Protein AF-A0A6P2BAM2-F1 (afdb_monomer)

Mean predicted aligned error: 6.72 Å

Radius of gyration: 17.27 Å; Cα contacts (8 Å, |Δi|>4): 262; chains: 1; bounding box: 40×42×47 Å

Sequence (146 aa):
MTGDYRASTHTLLPGDVVRRPKGPVTHVGIVLDNGMVLHNSPSRGEHVSTLAEFSRGRPVSVERLGTSERLSLLARAGSRDQRYDLLRNNCEHTYYRSREGRPRSPQLLSWTLGLAGAVAGTVVLRHWGATLAGWELGRRLGRRFE

Nearest PDB structures (foldseek):
  4dot-assembly1_A  TM=7.350E-01  e=5.487E-04  Homo sapiens
  7zom-assembly1_A  TM=7.179E-01  e=3.494E-04  Homo sapiens
  7zot-assembly2_B  TM=6.912E-01  e=1.675E-02  Homo sapiens
  7v6s-assembly2_B  TM=7.521E-01  e=5.347E-02  Escherichia coli K-12
  6fsa-assembly2_B  TM=3.234E-01  e=3.774E+00  Bos taurus

Solvent-accessible surface area (backbone atoms only — not comparable to full-atom values): 7948 Å² total; per-residue (Å²): 140,86,77,86,76,75,59,74,94,60,84,83,50,60,34,27,34,39,34,29,81,54,86,98,43,58,48,42,34,35,28,34,88,86,65,32,27,42,36,34,39,88,91,67,11,31,37,75,39,49,59,64,70,66,40,69,88,45,70,65,50,75,48,81,60,56,72,69,56,19,52,53,19,47,78,52,61,67,74,77,71,43,69,50,32,89,91,80,35,30,22,44,18,56,50,30,26,18,66,71,73,48,68,46,47,69,49,61,53,22,47,51,52,8,51,52,31,24,48,43,12,51,72,74,64,64,30,70,71,48,18,52,52,22,37,50,50,12,56,52,51,27,58,72,74,90

Foldseek 3Di:
DDADPPPPPDDDAFQKKKWFDDDLAIFIWGQHRVRWTFFADQVQGTDTGHPCVVCVSTDMDIDDDDPVQSVQLNVQQDGPSDHDDPAQGHRQQNRCCSRPVGGDDQLVVLQVQLVVQLCCCCPVVVHNVSNVVSNVRSSVSRVVVD

Structure (mmCIF, N/CA/C/O backbone):
data_AF-A0A6P2BAM2-F1
#
_entry.id   AF-A0A6P2BAM2-F1
#
loop_
_atom_site.group_PDB
_atom_site.id
_atom_site.type_symbol
_atom_site.label_atom_id
_atom_site.label_alt_id
_atom_site.label_comp_id
_atom_site.label_asym_id
_atom_site.label_entity_id
_atom_site.label_seq_id
_atom_site.pdbx_PDB_ins_code
_atom_site.Cartn_x
_atom_site.Cartn_y
_atom_site.Cartn_z
_atom_site.occupancy
_atom_site.B_iso_or_equiv
_atom_site.auth_seq_id
_atom_site.auth_comp_id
_atom_site.auth_asym_id
_atom_site.auth_atom_id
_atom_site.pdbx_PDB_model_num
ATOM 1 N N . MET A 1 1 ? -7.324 -28.982 9.713 1.00 35.31 1 MET A N 1
ATOM 2 C CA . MET A 1 1 ? -5.936 -29.416 9.442 1.00 35.31 1 MET A CA 1
ATOM 3 C C . MET A 1 1 ? -5.522 -28.768 8.130 1.00 35.31 1 MET A C 1
ATOM 5 O O . MET A 1 1 ? -6.259 -28.933 7.175 1.00 35.31 1 MET A O 1
ATOM 9 N N .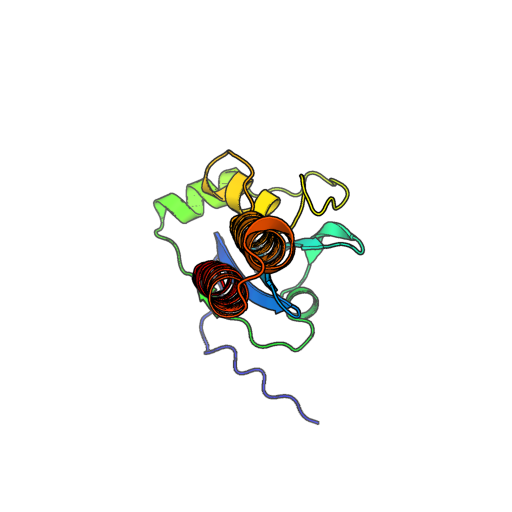 THR A 1 2 ? -4.481 -27.958 7.983 1.00 43.22 2 THR A N 1
ATOM 10 C CA . THR A 1 2 ? -3.435 -27.451 8.883 1.00 43.22 2 THR A CA 1
ATOM 11 C C . THR A 1 2 ? -2.855 -26.238 8.148 1.00 43.22 2 THR A C 1
ATOM 13 O O . THR A 1 2 ? -2.700 -26.284 6.930 1.00 43.22 2 THR A O 1
ATOM 16 N N . GLY A 1 3 ? -2.561 -25.150 8.848 1.00 31.28 3 GLY A N 1
ATOM 17 C CA . GLY A 1 3 ? -1.982 -23.958 8.237 1.00 31.28 3 GLY A CA 1
ATOM 18 C C . GLY A 1 3 ? -1.631 -22.969 9.324 1.00 31.28 3 GLY A C 1
ATOM 19 O O . GLY A 1 3 ? -2.441 -22.110 9.657 1.00 31.28 3 GLY A O 1
ATOM 20 N N . ASP A 1 4 ? -0.461 -23.175 9.923 1.00 36.09 4 ASP A N 1
ATOM 21 C CA . ASP A 1 4 ? 0.077 -22.386 11.023 1.00 36.09 4 ASP A CA 1
ATOM 22 C C . ASP A 1 4 ? 0.002 -20.887 10.724 1.00 36.09 4 ASP A C 1
ATOM 24 O O . ASP A 1 4 ? 0.778 -20.332 9.942 1.00 36.09 4 ASP A O 1
ATOM 28 N N . TYR A 1 5 ? -0.934 -20.222 11.398 1.00 41.69 5 TYR A N 1
ATOM 29 C CA . TYR A 1 5 ? -1.057 -18.773 11.437 1.00 41.69 5 TYR A CA 1
ATOM 30 C C . TYR A 1 5 ? 0.059 -18.231 12.339 1.00 41.69 5 TYR A C 1
ATOM 32 O O . TYR A 1 5 ? -0.182 -17.778 13.452 1.00 41.69 5 TYR A O 1
ATOM 40 N N . ARG A 1 6 ? 1.318 -18.289 11.886 1.00 41.72 6 ARG A N 1
ATOM 41 C CA . ARG A 1 6 ? 2.419 -17.552 12.527 1.00 41.72 6 ARG A CA 1
ATOM 42 C C . ARG A 1 6 ? 2.327 -16.073 12.152 1.00 41.72 6 ARG A C 1
ATOM 44 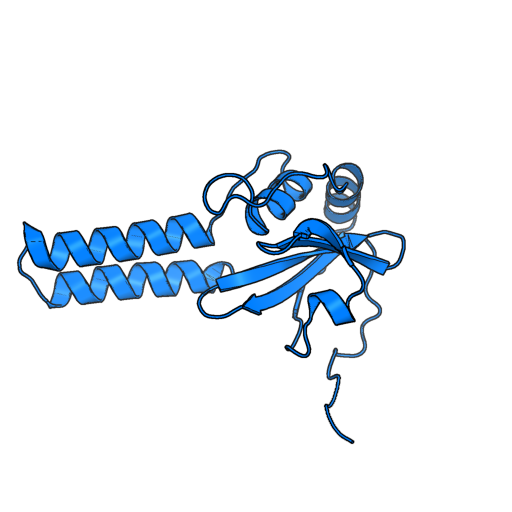O O . ARG A 1 6 ? 3.227 -15.508 11.541 1.00 41.72 6 ARG A O 1
ATOM 51 N N . ALA A 1 7 ? 1.215 -15.443 12.525 1.00 46.09 7 ALA A N 1
ATOM 52 C CA . ALA A 1 7 ? 1.287 -14.064 12.958 1.00 46.09 7 ALA A CA 1
ATOM 53 C C . ALA A 1 7 ? 2.016 -14.127 14.299 1.00 46.09 7 ALA A C 1
ATOM 55 O O . ALA A 1 7 ? 1.488 -14.680 15.263 1.00 46.09 7 ALA A O 1
ATOM 56 N N . SER A 1 8 ? 3.255 -13.644 14.352 1.00 45.19 8 SER A N 1
ATOM 57 C CA . SER A 1 8 ? 3.885 -13.292 15.622 1.00 45.19 8 SER A CA 1
ATOM 58 C C . SER A 1 8 ? 2.833 -12.569 16.461 1.00 45.19 8 SER A C 1
ATOM 60 O O . SER A 1 8 ? 2.198 -11.651 15.949 1.00 45.19 8 SER A O 1
ATOM 62 N N . THR A 1 9 ? 2.592 -13.046 17.680 1.00 44.62 9 THR A N 1
ATOM 63 C CA . THR A 1 9 ? 1.497 -12.697 18.598 1.00 44.62 9 THR A CA 1
ATOM 64 C C . THR A 1 9 ? 1.527 -11.218 19.003 1.00 44.62 9 THR A C 1
ATOM 66 O O . THR A 1 9 ? 1.809 -10.860 20.141 1.00 44.62 9 THR A O 1
ATOM 69 N N . HIS A 1 10 ? 1.329 -10.322 18.050 1.00 57.78 10 HIS A N 1
ATOM 70 C CA . HIS A 1 10 ? 1.197 -8.893 18.240 1.00 57.78 10 HIS A CA 1
ATOM 71 C C . HIS A 1 10 ? -0.214 -8.547 17.813 1.00 57.78 10 HIS A C 1
ATOM 73 O O . HIS A 1 10 ? -0.561 -8.630 16.636 1.00 57.78 10 HIS A O 1
ATOM 79 N N . THR A 1 11 ? -1.033 -8.183 18.794 1.00 83.62 11 THR A N 1
ATOM 80 C CA . THR A 1 11 ? -2.323 -7.548 18.554 1.00 83.62 11 THR A CA 1
ATOM 81 C C . THR A 1 11 ? -2.102 -6.390 17.584 1.00 83.62 11 THR A C 1
ATOM 83 O O . THR A 1 11 ? -1.318 -5.481 17.876 1.00 83.62 11 THR A O 1
ATOM 86 N N . LEU A 1 12 ? -2.732 -6.463 16.409 1.00 90.38 12 LEU A N 1
ATOM 87 C CA . LEU A 1 12 ? -2.689 -5.378 15.436 1.00 90.38 12 LEU A CA 1
ATOM 88 C C . LEU A 1 12 ? -3.287 -4.132 16.072 1.00 90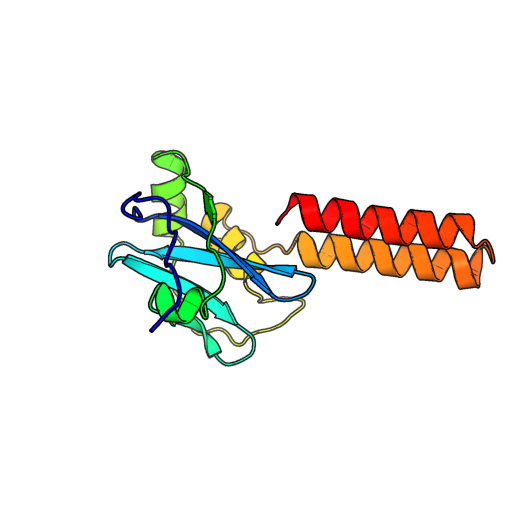.38 12 LEU A C 1
ATOM 90 O O . LEU A 1 12 ? -4.345 -4.195 16.700 1.00 90.38 12 LEU A O 1
ATOM 94 N N . LEU A 1 13 ? -2.606 -3.007 15.903 1.00 94.12 13 LEU A N 1
ATOM 95 C CA . LEU A 1 13 ? -3.097 -1.726 16.373 1.00 94.12 13 LEU A CA 1
ATOM 96 C C . LEU A 1 13 ? -3.653 -0.913 15.198 1.00 94.12 13 LEU A C 1
ATOM 98 O O . LEU A 1 13 ? -3.132 -1.009 14.085 1.00 94.12 13 LEU A O 1
ATOM 102 N N . PRO A 1 14 ? -4.664 -0.058 15.423 1.00 96.00 14 PRO A N 1
ATOM 103 C CA . PRO A 1 14 ? -5.153 0.850 14.389 1.00 96.00 14 PRO A CA 1
ATOM 104 C C . PRO A 1 14 ? -4.022 1.697 13.798 1.00 96.00 14 PRO A C 1
ATOM 106 O O . PRO A 1 14 ? -3.242 2.299 14.530 1.00 96.00 14 PRO A O 1
ATOM 109 N N . GLY A 1 15 ? -3.900 1.761 12.481 1.00 96.06 15 GLY A N 1
ATOM 110 C CA . GLY A 1 15 ? -2.821 2.461 11.785 1.00 96.06 15 GLY A CA 1
ATOM 111 C C . GLY A 1 15 ? -1.540 1.641 11.610 1.00 96.06 15 GLY A C 1
ATOM 112 O O . GLY A 1 15 ? -0.591 2.156 11.018 1.00 96.06 15 GLY A O 1
ATOM 113 N N . ASP A 1 16 ? -1.500 0.385 12.072 1.00 96.00 16 ASP A N 1
ATOM 114 C CA . ASP A 1 16 ? -0.476 -0.568 11.635 1.00 96.00 16 ASP A CA 1
ATOM 115 C C . ASP A 1 16 ? -0.586 -0.782 10.120 1.00 96.00 16 ASP A C 1
ATOM 117 O O . ASP A 1 16 ? -1.681 -0.849 9.548 1.00 96.00 16 ASP A O 1
ATOM 121 N N . VAL A 1 17 ? 0.563 -0.901 9.457 1.00 97.06 17 VAL A N 1
ATOM 122 C CA . VAL A 1 17 ? 0.619 -1.162 8.018 1.00 97.06 17 VAL A CA 1
ATOM 123 C C . VAL A 1 17 ? 0.948 -2.629 7.808 1.00 97.06 17 VAL A C 1
ATOM 125 O O . VAL A 1 17 ? 1.990 -3.113 8.247 1.00 97.06 17 VAL A O 1
ATOM 128 N N . VAL A 1 18 ? 0.065 -3.341 7.116 1.00 96.81 18 VAL A N 1
ATOM 129 C CA . VAL A 1 18 ? 0.214 -4.771 6.840 1.00 96.81 18 VAL A CA 1
ATOM 130 C C . VAL A 1 18 ? 0.662 -5.001 5.406 1.00 96.81 18 VAL A C 1
ATOM 132 O O . VAL A 1 18 ? 0.189 -4.346 4.473 1.00 96.81 18 VAL A O 1
ATOM 135 N N . ARG A 1 19 ? 1.571 -5.953 5.213 1.00 96.94 19 ARG A N 1
ATOM 136 C CA . ARG A 1 19 ? 2.115 -6.324 3.904 1.00 96.94 19 ARG A CA 1
ATOM 137 C C . ARG A 1 19 ? 2.116 -7.826 3.723 1.00 96.94 19 ARG A C 1
ATOM 139 O O . ARG A 1 19 ? 2.282 -8.575 4.678 1.00 96.94 19 ARG A O 1
ATOM 146 N N . ARG A 1 20 ? 1.920 -8.268 2.484 1.00 95.25 20 ARG A N 1
ATOM 147 C CA . ARG A 1 20 ? 2.062 -9.675 2.101 1.00 95.25 20 ARG A CA 1
ATOM 148 C C . ARG A 1 20 ? 2.607 -9.802 0.678 1.00 95.25 20 ARG A C 1
ATOM 150 O O . ARG A 1 20 ? 2.322 -8.929 -0.149 1.00 95.25 20 ARG A O 1
ATOM 157 N N . PRO A 1 21 ? 3.251 -10.925 0.336 1.00 94.12 21 PRO A N 1
ATOM 158 C CA . PRO A 1 21 ? 3.644 -11.198 -1.040 1.00 94.12 21 PRO A CA 1
ATOM 159 C C . PRO A 1 21 ? 2.424 -11.399 -1.958 1.00 94.12 21 PRO A C 1
ATOM 161 O O . PRO A 1 21 ? 1.449 -12.070 -1.603 1.00 94.12 21 PRO A O 1
ATOM 164 N N . LYS A 1 22 ? 2.495 -10.848 -3.175 1.00 91.44 22 LYS A N 1
ATOM 165 C CA . LYS A 1 22 ? 1.509 -10.991 -4.257 1.00 91.44 22 LYS A CA 1
ATOM 166 C C . LYS A 1 22 ? 2.232 -11.135 -5.604 1.00 91.44 22 LYS A C 1
ATOM 168 O O . LYS A 1 22 ? 2.222 -10.240 -6.447 1.00 91.44 22 LYS A O 1
ATOM 173 N N . GLY A 1 23 ? 2.844 -12.298 -5.815 1.00 88.12 23 GLY A N 1
ATOM 174 C CA . GLY A 1 23 ? 3.663 -12.549 -7.003 1.00 88.12 23 GLY A CA 1
ATOM 175 C C . GLY A 1 23 ? 4.938 -11.693 -6.965 1.00 88.12 23 GLY A C 1
ATOM 176 O O . GLY A 1 23 ? 5.641 -11.770 -5.963 1.00 88.12 23 GLY A O 1
ATOM 177 N N . PRO A 1 24 ? 5.237 -10.888 -8.002 1.00 84.88 24 PRO A N 1
ATOM 178 C CA . PRO A 1 24 ? 6.445 -10.056 -8.070 1.00 84.88 24 PRO A CA 1
ATOM 179 C C . PRO A 1 24 ? 6.329 -8.720 -7.312 1.00 84.88 24 PRO A C 1
ATOM 181 O O . PRO A 1 24 ? 7.197 -7.864 -7.441 1.00 84.88 24 PRO A O 1
ATOM 184 N N . VAL A 1 25 ? 5.223 -8.495 -6.601 1.00 90.62 25 VAL A N 1
ATOM 185 C CA . VAL A 1 25 ? 4.959 -7.265 -5.846 1.00 90.62 25 VAL A CA 1
ATOM 186 C C . VAL A 1 25 ? 4.457 -7.602 -4.448 1.00 90.62 25 VAL A C 1
ATOM 188 O O . VAL A 1 25 ? 3.856 -8.656 -4.225 1.00 90.62 25 VAL A O 1
ATOM 191 N N . THR A 1 26 ? 4.626 -6.674 -3.518 1.00 94.06 26 THR A N 1
ATOM 192 C CA . THR A 1 26 ? 4.000 -6.702 -2.200 1.00 94.06 26 THR A CA 1
ATOM 193 C C . THR A 1 26 ? 2.669 -5.969 -2.230 1.00 94.06 26 THR A C 1
ATOM 195 O O . THR A 1 26 ? 2.541 -4.839 -2.708 1.00 94.06 26 THR A O 1
ATOM 198 N N . HIS A 1 27 ? 1.652 -6.614 -1.668 1.00 96.56 27 HIS A N 1
ATOM 199 C CA . HIS A 1 27 ? 0.349 -6.012 -1.447 1.00 96.56 27 HIS A CA 1
ATOM 200 C C . HIS A 1 27 ? 0.311 -5.373 -0.058 1.00 96.56 27 HIS A C 1
ATOM 202 O O . HIS A 1 27 ? 0.544 -6.053 0.940 1.00 96.56 27 HIS A O 1
ATOM 208 N N . VAL A 1 28 ? -0.031 -4.086 -0.003 1.00 97.44 28 VAL A N 1
ATOM 209 C CA . VAL A 1 28 ? -0.072 -3.279 1.226 1.00 97.44 28 VAL A CA 1
ATOM 210 C C . VAL A 1 28 ? -1.511 -2.964 1.648 1.00 97.44 28 VAL A C 1
ATOM 212 O O . VAL A 1 28 ? -2.405 -2.840 0.805 1.00 97.44 28 VAL A O 1
ATOM 215 N N . GLY A 1 29 ? -1.738 -2.862 2.956 1.00 97.56 29 GLY A N 1
ATOM 216 C CA . GLY A 1 29 ? -3.000 -2.449 3.564 1.00 97.56 29 GLY A CA 1
ATOM 217 C C . GLY A 1 29 ? -2.788 -1.706 4.881 1.00 97.56 29 GLY A C 1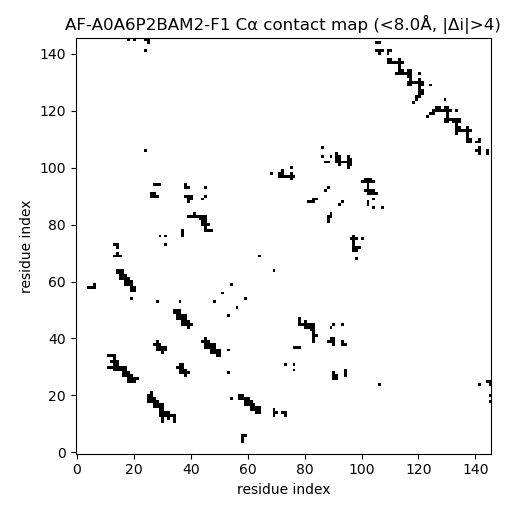
ATOM 218 O O . GLY A 1 29 ? -1.700 -1.730 5.455 1.00 97.56 29 GLY A O 1
ATOM 219 N N . ILE A 1 30 ? -3.838 -1.036 5.343 1.00 98.19 30 ILE A N 1
ATOM 220 C CA . ILE A 1 30 ? -3.859 -0.232 6.569 1.00 98.19 30 ILE A CA 1
ATOM 221 C C . ILE A 1 30 ? -4.858 -0.852 7.537 1.00 98.19 30 ILE A C 1
ATOM 223 O O . ILE A 1 30 ? -6.014 -1.038 7.164 1.00 98.19 30 ILE A O 1
ATOM 227 N N . VAL A 1 31 ? -4.444 -1.125 8.770 1.00 97.56 31 VAL A N 1
ATOM 228 C CA . VAL A 1 31 ? -5.359 -1.538 9.841 1.00 97.56 31 VAL A CA 1
ATOM 229 C C . VAL A 1 31 ? -6.171 -0.326 10.303 1.00 97.56 31 VAL A C 1
ATOM 231 O O . VAL A 1 31 ? -5.608 0.726 10.589 1.00 97.56 31 VAL A O 1
ATOM 234 N N . LEU A 1 32 ? -7.491 -0.459 10.365 1.00 96.81 32 LEU A N 1
ATOM 235 C CA . LEU A 1 32 ? -8.428 0.567 10.825 1.00 96.81 32 LEU A CA 1
ATOM 236 C C . LEU A 1 32 ? -8.777 0.376 12.309 1.00 96.81 32 LEU A C 1
ATOM 238 O O . LEU A 1 32 ? -8.420 -0.635 12.915 1.00 96.81 32 LEU A O 1
ATOM 242 N N . ASP A 1 33 ? -9.517 1.322 12.890 1.00 94.12 33 ASP A N 1
ATOM 243 C CA . ASP A 1 33 ? -9.912 1.291 14.309 1.00 94.12 33 ASP A CA 1
ATOM 244 C C . ASP A 1 33 ? -10.727 0.053 14.701 1.00 94.12 33 ASP A C 1
ATOM 246 O O . ASP A 1 33 ? -10.610 -0.453 15.813 1.00 94.12 33 ASP A O 1
ATOM 250 N N . ASN A 1 34 ? -11.504 -0.491 13.764 1.00 93.19 34 ASN A N 1
ATOM 251 C CA . ASN A 1 34 ? -12.284 -1.714 13.956 1.00 93.19 34 ASN A CA 1
ATOM 252 C C . ASN A 1 34 ? -11.482 -3.009 13.703 1.00 93.19 34 ASN A C 1
ATOM 254 O O . ASN A 1 34 ? -12.074 -4.082 13.597 1.00 93.19 34 ASN A O 1
ATOM 258 N N . GLY A 1 35 ? -10.157 -2.922 13.539 1.00 92.94 35 GLY A N 1
ATOM 259 C CA . GLY A 1 35 ? -9.280 -4.063 13.252 1.00 92.94 35 GLY A CA 1
ATOM 260 C C . GLY A 1 35 ? -9.373 -4.603 11.820 1.00 92.94 35 GLY A C 1
ATOM 261 O O . GLY A 1 35 ? -8.666 -5.551 11.472 1.00 92.94 35 GLY A O 1
ATOM 262 N N . MET A 1 36 ? -10.218 -4.010 10.972 1.00 96.38 36 MET A N 1
ATOM 263 C CA . MET A 1 36 ? -10.311 -4.357 9.555 1.00 96.38 36 MET A CA 1
ATOM 264 C C . MET A 1 36 ? -9.171 -3.714 8.765 1.00 96.38 36 MET A C 1
ATOM 266 O O . MET A 1 36 ? -8.520 -2.781 9.225 1.00 96.38 36 MET A O 1
ATOM 270 N N . VAL A 1 37 ? -8.933 -4.196 7.549 1.00 97.8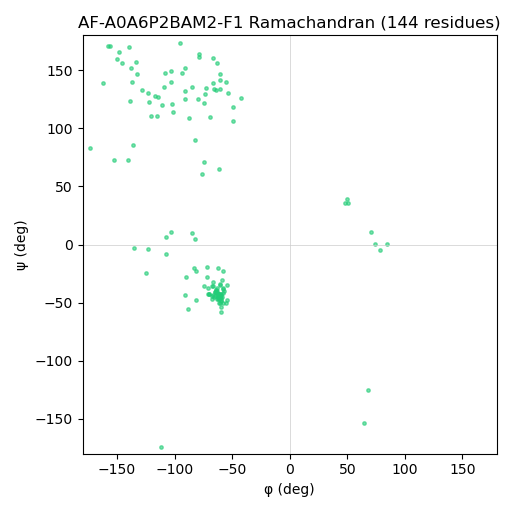8 37 VAL A N 1
ATOM 271 C CA . VAL A 1 37 ? -7.850 -3.724 6.687 1.00 97.88 37 VAL A CA 1
ATOM 272 C C . VAL A 1 37 ? -8.422 -2.965 5.497 1.00 97.88 37 VAL A C 1
ATOM 274 O O . VAL A 1 37 ? -9.146 -3.539 4.688 1.00 97.88 37 VAL A O 1
ATOM 277 N N . LEU A 1 38 ? -8.061 -1.691 5.353 1.00 98.06 38 LEU A N 1
ATOM 278 C CA . LEU A 1 38 ? -8.267 -0.914 4.132 1.00 98.06 38 LEU A CA 1
ATOM 279 C C . LEU A 1 38 ? -7.180 -1.265 3.115 1.00 98.06 38 LEU A C 1
ATOM 281 O O . LEU A 1 38 ? -5.986 -1.149 3.402 1.00 98.06 38 LEU A O 1
ATOM 285 N N . HIS A 1 39 ? -7.576 -1.663 1.910 1.00 97.62 39 HIS A N 1
ATOM 286 C CA . HIS A 1 39 ? -6.647 -1.902 0.810 1.00 97.62 39 HIS A CA 1
ATOM 287 C C . HIS A 1 39 ? -7.339 -1.814 -0.552 1.00 97.62 39 HIS A C 1
ATOM 289 O O . HIS A 1 39 ? -8.560 -1.771 -0.659 1.00 97.62 39 HIS A O 1
ATOM 295 N N . ASN A 1 40 ? -6.546 -1.826 -1.623 1.00 97.38 40 ASN A N 1
ATOM 296 C CA . ASN A 1 40 ? -7.056 -1.743 -2.988 1.00 97.38 40 ASN A CA 1
ATOM 297 C C . ASN A 1 40 ? -6.601 -2.942 -3.824 1.00 97.38 40 ASN A C 1
ATOM 299 O O . ASN A 1 40 ? -5.423 -3.302 -3.807 1.00 97.38 40 ASN A O 1
ATOM 303 N N . SER A 1 41 ? -7.528 -3.606 -4.518 1.00 95.00 41 SER A N 1
ATOM 304 C CA . SER A 1 41 ? -7.255 -4.834 -5.271 1.00 95.00 41 SER A CA 1
ATOM 305 C C . SER A 1 41 ? -7.935 -4.860 -6.645 1.00 95.00 41 SER A C 1
ATOM 307 O O . SER A 1 41 ? -9.034 -4.328 -6.769 1.00 95.00 41 SER A O 1
ATOM 309 N N . PRO A 1 42 ? -7.372 -5.578 -7.638 1.00 93.00 42 PRO A N 1
ATOM 310 C CA . PRO A 1 42 ? -7.968 -5.684 -8.973 1.00 93.00 42 PRO A CA 1
ATOM 311 C C . PRO A 1 42 ? -9.423 -6.166 -8.987 1.00 93.00 42 PRO A C 1
ATOM 313 O O . PRO A 1 42 ? -10.206 -5.718 -9.811 1.00 93.00 42 PRO A O 1
ATOM 316 N N . SER A 1 43 ? -9.794 -7.059 -8.066 1.00 92.75 43 SER A N 1
ATOM 317 C CA . SER A 1 43 ? -11.122 -7.680 -8.032 1.00 92.75 43 SER A CA 1
ATOM 318 C C . SER A 1 43 ? -12.209 -6.818 -7.389 1.00 92.75 43 SER A C 1
ATOM 320 O O . SER A 1 43 ? -13.382 -7.077 -7.615 1.00 92.75 43 SER A O 1
ATOM 322 N N . ARG A 1 44 ? -11.845 -5.856 -6.531 1.00 94.06 44 ARG A N 1
ATOM 323 C CA . ARG A 1 44 ? -12.809 -5.114 -5.690 1.00 94.06 44 ARG A CA 1
ATOM 324 C C . ARG A 1 44 ? -12.576 -3.602 -5.642 1.00 94.06 44 ARG A C 1
ATOM 326 O O . ARG A 1 44 ? -13.343 -2.911 -4.993 1.00 94.06 44 ARG A O 1
ATOM 333 N N . GLY A 1 45 ? -11.523 -3.086 -6.277 1.00 95.81 45 GLY A N 1
ATOM 334 C CA . GLY A 1 45 ? -11.098 -1.703 -6.059 1.00 95.81 45 GLY A CA 1
ATOM 335 C C . GLY A 1 45 ? -10.633 -1.473 -4.622 1.00 95.81 45 GLY A C 1
ATOM 336 O O . GLY A 1 45 ? -10.161 -2.404 -3.956 1.00 95.81 45 GLY A O 1
ATOM 337 N N . GLU A 1 46 ? -10.743 -0.231 -4.163 1.00 96.38 46 GLU A N 1
ATOM 338 C CA . GLU A 1 46 ? -10.494 0.174 -2.781 1.00 96.38 46 GLU A CA 1
ATOM 339 C C . GLU A 1 46 ? -11.645 -0.265 -1.869 1.00 96.38 46 GLU A C 1
ATOM 341 O O . GLU A 1 46 ? -12.801 0.074 -2.095 1.00 96.38 46 GLU A O 1
ATOM 346 N N . HIS A 1 47 ? -11.339 -1.060 -0.848 1.00 97.06 47 HIS A N 1
ATOM 347 C CA . HIS A 1 47 ? -12.336 -1.643 0.043 1.00 97.06 47 HIS A CA 1
ATOM 348 C C . HIS A 1 47 ? -11.723 -1.993 1.398 1.00 97.06 47 HIS A C 1
ATOM 350 O O . HIS A 1 47 ? -10.506 -1.954 1.597 1.00 97.06 47 HIS A O 1
ATOM 356 N N . VAL A 1 48 ? -12.598 -2.351 2.331 1.00 97.25 48 VAL A N 1
ATOM 357 C CA . VAL A 1 48 ? -12.238 -2.826 3.664 1.00 97.25 48 VAL A CA 1
ATOM 358 C C . VAL A 1 48 ? -12.542 -4.321 3.750 1.00 97.25 48 VAL A C 1
ATOM 360 O O . VAL A 1 48 ? -13.595 -4.767 3.289 1.00 97.25 48 VAL A O 1
ATOM 363 N N . SER A 1 49 ? -11.623 -5.100 4.317 1.00 96.94 49 SER A N 1
ATOM 364 C CA . SER A 1 49 ? -11.773 -6.546 4.508 1.00 96.94 49 SER A CA 1
ATOM 365 C C . SER A 1 49 ? -11.239 -6.992 5.864 1.00 96.94 49 SER A C 1
ATOM 367 O O . SER A 1 49 ? -10.545 -6.247 6.554 1.00 96.94 49 SER A O 1
ATOM 369 N N . THR A 1 50 ? -11.496 -8.243 6.235 1.00 97.12 50 THR A N 1
ATOM 370 C CA . THR A 1 50 ? -10.800 -8.863 7.370 1.00 97.12 50 THR A CA 1
ATOM 371 C C . THR A 1 50 ? -9.307 -9.043 7.065 1.00 97.12 50 THR A C 1
ATOM 373 O O . THR A 1 50 ? -8.894 -9.077 5.898 1.00 97.12 50 THR A O 1
ATOM 376 N N . LEU A 1 51 ? -8.481 -9.218 8.104 1.00 96.38 51 LEU A N 1
ATOM 377 C CA . LEU A 1 51 ? -7.070 -9.586 7.932 1.00 96.38 51 LEU A CA 1
ATOM 378 C C . LEU A 1 51 ? -6.912 -10.931 7.206 1.00 96.38 51 LEU A C 1
ATOM 380 O O . LEU A 1 51 ? -5.966 -11.097 6.442 1.00 96.38 51 LEU A O 1
ATOM 384 N N . ALA A 1 52 ? -7.827 -11.880 7.421 1.00 96.06 52 ALA A N 1
ATOM 385 C CA . ALA A 1 52 ? -7.804 -13.184 6.761 1.00 96.06 52 ALA A CA 1
ATOM 386 C C . ALA A 1 52 ? -8.072 -13.064 5.248 1.00 96.06 52 ALA A C 1
ATOM 388 O O . ALA A 1 52 ? -7.341 -13.631 4.433 1.00 96.06 52 ALA A O 1
ATOM 389 N N . GLU A 1 53 ? -9.070 -12.264 4.858 1.00 96.69 53 GLU A N 1
ATOM 390 C CA . GLU A 1 53 ? -9.338 -11.946 3.449 1.00 96.69 53 GLU A CA 1
ATOM 391 C C . GLU A 1 53 ? -8.181 -11.188 2.800 1.00 96.69 53 GLU A C 1
ATOM 393 O O . GLU A 1 53 ? -7.817 -11.465 1.651 1.00 96.69 53 GLU A O 1
ATOM 398 N N . PHE A 1 54 ? -7.583 -10.251 3.543 1.00 97.12 54 PHE A N 1
ATOM 399 C CA . PHE A 1 54 ? -6.375 -9.572 3.113 1.00 97.12 54 PHE A CA 1
ATOM 400 C C . PHE A 1 54 ? -5.267 -10.604 2.901 1.00 97.12 54 PHE A C 1
ATOM 402 O O . PHE A 1 54 ? -4.774 -10.724 1.790 1.00 97.12 54 PHE A O 1
ATOM 409 N N . SER A 1 55 ? -4.893 -11.393 3.908 1.00 96.38 55 SER A N 1
ATOM 410 C CA . SER A 1 55 ? -3.732 -12.290 3.858 1.00 96.38 55 SER A CA 1
ATOM 411 C C . SER A 1 55 ? -3.832 -13.341 2.752 1.00 96.38 55 SER A C 1
ATOM 413 O O . SER A 1 55 ? -2.815 -13.684 2.147 1.00 96.38 55 SER A O 1
ATOM 415 N N . ARG A 1 56 ? -5.043 -13.838 2.452 1.00 94.94 56 ARG A N 1
ATOM 416 C CA . ARG A 1 56 ? -5.273 -14.966 1.529 1.00 94.94 56 ARG A CA 1
ATOM 417 C C . ARG A 1 56 ? -4.373 -16.165 1.857 1.00 94.94 56 ARG A C 1
ATOM 419 O O . ARG A 1 56 ? -3.806 -16.786 0.959 1.00 94.94 56 ARG A O 1
ATOM 426 N N . GLY A 1 57 ? -4.174 -16.426 3.151 1.00 94.31 57 GLY A N 1
ATOM 427 C CA . GLY A 1 57 ? -3.312 -17.504 3.647 1.00 94.31 57 GLY A CA 1
ATOM 428 C C . GLY A 1 57 ? -1.809 -17.280 3.436 1.00 94.31 57 GLY A C 1
ATOM 429 O O . GLY A 1 57 ? -1.028 -18.211 3.607 1.00 94.31 57 GLY A O 1
ATOM 430 N N . ARG A 1 58 ? -1.375 -16.075 3.040 1.00 94.19 58 ARG A N 1
ATOM 431 C CA . ARG A 1 58 ? 0.048 -15.717 2.931 1.00 94.19 58 ARG A CA 1
ATOM 432 C C . ARG A 1 58 ? 0.560 -15.102 4.241 1.00 94.19 58 ARG A C 1
ATOM 434 O O . ARG A 1 58 ? -0.22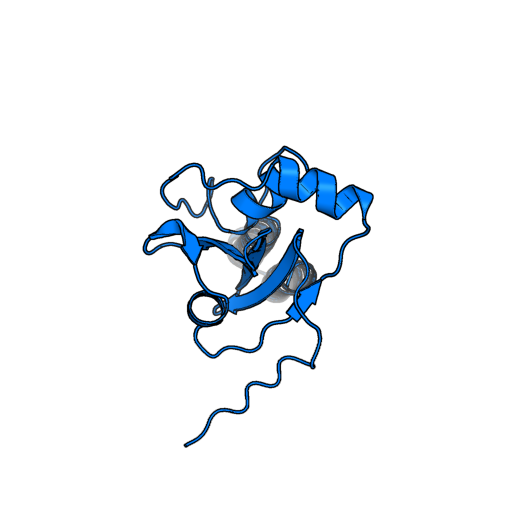3 -14.450 4.932 1.00 94.19 58 ARG A O 1
ATOM 441 N N . PRO A 1 59 ? 1.863 -15.243 4.556 1.00 93.50 59 PRO A N 1
ATOM 442 C CA . PRO A 1 59 ? 2.475 -14.552 5.688 1.00 93.50 59 PRO A CA 1
ATOM 443 C C . PRO A 1 59 ? 2.270 -13.037 5.602 1.00 93.50 59 PRO A C 1
ATOM 445 O O . PRO A 1 59 ? 2.366 -12.460 4.515 1.00 93.50 59 PRO A O 1
ATOM 448 N N . VAL A 1 60 ? 1.997 -12.409 6.747 1.00 95.00 60 VAL A N 1
ATOM 449 C CA . VAL A 1 60 ? 1.795 -10.961 6.859 1.00 95.00 60 VAL A CA 1
ATOM 450 C C . VAL A 1 60 ? 2.916 -10.357 7.694 1.00 95.00 60 VAL A C 1
ATOM 452 O O . VAL A 1 60 ? 3.145 -10.791 8.821 1.00 95.00 60 VAL A O 1
ATOM 455 N N . SER A 1 61 ? 3.590 -9.344 7.156 1.00 94.88 61 SER A N 1
ATOM 456 C CA . SER A 1 61 ? 4.481 -8.472 7.922 1.00 94.88 61 SER A CA 1
ATOM 457 C C . SER A 1 61 ? 3.727 -7.229 8.394 1.00 94.88 61 SER A C 1
ATOM 459 O O . SER A 1 61 ? 2.803 -6.754 7.727 1.00 94.88 61 SER A O 1
ATOM 461 N N . VAL A 1 62 ? 4.111 -6.719 9.565 1.00 95.31 62 VAL A N 1
ATOM 462 C CA . VAL A 1 62 ? 3.477 -5.566 10.213 1.00 95.31 62 VAL A CA 1
ATOM 463 C C . VAL A 1 62 ? 4.531 -4.486 10.435 1.00 95.31 62 VAL A C 1
ATOM 465 O O . VAL A 1 62 ? 5.542 -4.726 11.089 1.00 95.31 62 VAL A O 1
ATOM 468 N N . GLU A 1 63 ? 4.290 -3.294 9.899 1.00 94.25 63 GLU A N 1
ATOM 469 C CA . GLU A 1 63 ? 5.065 -2.081 10.166 1.00 94.25 63 GLU A CA 1
ATOM 470 C C . GLU A 1 63 ? 4.281 -1.228 11.170 1.00 94.25 63 GLU A C 1
ATOM 472 O O . GLU A 1 63 ? 3.192 -0.726 10.873 1.00 94.25 63 GLU A O 1
ATOM 477 N N . ARG A 1 64 ? 4.848 -1.073 12.370 1.00 93.50 64 ARG A N 1
ATOM 478 C CA . ARG A 1 64 ? 4.324 -0.216 13.435 1.00 93.50 64 ARG A CA 1
ATOM 479 C C . ARG A 1 64 ? 4.879 1.194 13.247 1.00 93.50 64 ARG A C 1
ATOM 481 O O . ARG A 1 64 ? 6.063 1.425 13.477 1.00 93.50 64 ARG A O 1
ATOM 488 N N . LEU A 1 65 ? 4.022 2.126 12.844 1.00 92.25 65 LEU A N 1
ATOM 489 C CA . LEU A 1 65 ? 4.385 3.541 12.742 1.00 92.25 65 LEU A CA 1
ATOM 490 C C . LEU A 1 65 ? 4.370 4.224 14.120 1.00 92.25 65 LEU A C 1
ATOM 492 O O . LEU A 1 65 ? 3.740 3.737 15.067 1.00 92.25 65 LEU A O 1
ATOM 496 N N . GLY A 1 66 ? 5.031 5.380 14.223 1.00 93.25 66 GLY A N 1
ATOM 497 C CA . GLY A 1 66 ? 4.960 6.223 15.420 1.00 93.25 66 GLY A CA 1
ATOM 498 C C . GLY A 1 66 ? 3.537 6.735 15.676 1.00 93.25 66 GLY A C 1
ATOM 499 O O . GLY A 1 66 ? 2.725 6.829 14.757 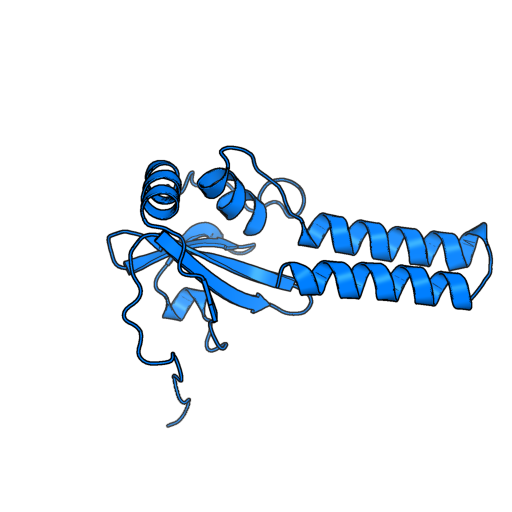1.00 93.25 66 GLY A O 1
ATOM 500 N N . THR A 1 67 ? 3.209 7.089 16.921 1.00 93.19 67 THR A N 1
ATOM 501 C CA . THR A 1 67 ? 1.841 7.485 17.313 1.00 93.19 67 THR A CA 1
ATOM 502 C C . THR A 1 67 ? 1.271 8.618 16.453 1.00 93.19 67 THR A C 1
ATOM 504 O O . THR A 1 67 ? 0.155 8.505 15.953 1.00 93.19 67 THR A O 1
ATOM 507 N N . SER A 1 68 ? 2.039 9.688 16.229 1.00 94.00 68 SER A N 1
ATOM 508 C CA . SER A 1 68 ? 1.610 10.831 15.409 1.00 94.00 68 SER A CA 1
ATOM 509 C C . SER A 1 68 ? 1.378 10.454 13.941 1.00 94.00 68 SER A C 1
ATOM 511 O O . SER A 1 68 ? 0.411 10.911 13.324 1.00 94.00 68 SER A O 1
ATOM 513 N N . GLU A 1 69 ? 2.227 9.586 13.387 1.00 94.31 69 GLU A N 1
ATOM 514 C CA . GLU A 1 69 ? 2.083 9.069 12.027 1.00 94.31 69 GLU A CA 1
ATOM 515 C C . GLU A 1 69 ? 0.840 8.188 11.895 1.00 94.31 69 GLU A C 1
ATOM 517 O O . GLU A 1 69 ? 0.091 8.354 10.935 1.00 94.31 69 GLU A O 1
ATOM 522 N N . ARG A 1 70 ? 0.576 7.304 12.867 1.00 94.38 70 ARG A N 1
ATOM 523 C CA . ARG A 1 70 ? -0.630 6.458 12.892 1.00 94.38 70 ARG A CA 1
ATOM 524 C C . ARG A 1 70 ? -1.898 7.298 12.905 1.00 94.38 70 ARG A C 1
ATOM 526 O O . ARG A 1 70 ? -2.781 7.055 12.091 1.00 94.38 70 ARG A O 1
ATOM 533 N N . LEU A 1 71 ? -1.963 8.307 13.774 1.00 93.44 71 LEU A N 1
ATOM 534 C CA . LEU A 1 71 ? -3.108 9.220 13.849 1.00 93.44 71 LEU A CA 1
ATOM 535 C C . LEU A 1 71 ? -3.317 9.970 12.528 1.00 93.44 71 LEU A C 1
ATOM 537 O O . LEU A 1 71 ? -4.429 10.019 12.011 1.00 93.44 71 LEU A O 1
ATOM 541 N N . SER A 1 72 ? -2.239 10.498 11.943 1.00 94.06 72 SER A N 1
ATOM 542 C CA . SER A 1 72 ? -2.297 11.205 10.657 1.00 94.06 72 SER A CA 1
ATOM 543 C C . SER A 1 72 ? -2.733 10.292 9.509 1.00 94.06 72 SER A C 1
ATOM 545 O O . SER A 1 72 ? -3.479 10.711 8.624 1.00 94.06 72 SER A O 1
ATOM 547 N N . LEU A 1 73 ? -2.252 9.048 9.516 1.00 96.44 73 LEU A N 1
ATOM 548 C CA . LEU A 1 73 ? -2.592 8.036 8.529 1.00 96.44 73 LEU A CA 1
ATOM 549 C C . LEU A 1 73 ? -4.062 7.630 8.652 1.00 96.44 73 LEU A C 1
ATOM 551 O O . LEU A 1 73 ? -4.757 7.623 7.639 1.00 96.44 73 LEU A O 1
ATOM 555 N N . LEU A 1 74 ? -4.544 7.357 9.867 1.00 96.56 74 LEU A N 1
ATOM 556 C CA . LEU A 1 74 ? -5.938 6.998 10.147 1.00 96.56 74 LEU A CA 1
ATOM 557 C C . LEU A 1 74 ? -6.907 8.127 9.793 1.00 96.56 74 LEU A C 1
ATOM 559 O O . LEU A 1 74 ? -7.912 7.872 9.139 1.00 96.56 74 LEU A O 1
ATOM 563 N N . ALA A 1 75 ? -6.561 9.380 10.104 1.00 94.81 75 ALA A N 1
ATOM 564 C CA . ALA A 1 75 ? -7.373 10.546 9.747 1.00 94.81 75 ALA A CA 1
ATOM 565 C C . ALA A 1 75 ? -7.618 10.678 8.230 1.00 94.81 75 ALA A C 1
ATOM 567 O O . ALA A 1 75 ? -8.574 11.323 7.806 1.00 94.81 75 ALA A O 1
ATOM 568 N N . ARG A 1 76 ? -6.758 10.074 7.398 1.00 95.06 76 ARG A N 1
ATOM 569 C CA . ARG A 1 76 ? -6.901 10.035 5.933 1.00 95.06 76 ARG A CA 1
ATOM 570 C C . ARG A 1 76 ? -7.301 8.660 5.393 1.00 95.06 76 ARG A C 1
ATOM 572 O O . ARG A 1 76 ? -7.582 8.550 4.197 1.00 95.06 76 ARG A O 1
ATOM 579 N N . ALA A 1 77 ? -7.319 7.627 6.234 1.00 91.19 77 ALA A N 1
ATOM 580 C CA . ALA A 1 77 ? -7.628 6.258 5.853 1.00 91.19 77 ALA A CA 1
ATOM 581 C C . ALA A 1 77 ? -9.146 6.053 5.806 1.00 91.19 77 ALA A C 1
ATOM 583 O O . ALA A 1 77 ? -9.777 5.646 6.774 1.00 91.19 77 ALA A O 1
ATOM 584 N N . GLY A 1 78 ? -9.727 6.303 4.638 1.00 86.75 78 GLY A N 1
ATOM 585 C CA . GLY A 1 78 ? -11.101 5.936 4.319 1.00 86.75 78 GLY A CA 1
ATOM 586 C C . GLY A 1 78 ? -11.164 5.363 2.913 1.00 86.75 78 GLY A C 1
ATOM 587 O O . GLY A 1 78 ? -10.481 5.869 2.018 1.00 86.75 78 GLY A O 1
ATOM 588 N N . SER A 1 79 ? -11.968 4.313 2.718 1.00 82.00 79 SER A N 1
ATOM 589 C CA . SER A 1 79 ? -12.267 3.856 1.361 1.00 82.00 79 SER A CA 1
ATOM 590 C C . SER A 1 79 ? -13.031 4.948 0.623 1.00 82.00 79 SER A C 1
ATOM 592 O O . SER A 1 79 ? -13.987 5.516 1.148 1.00 82.00 79 SER A O 1
ATOM 594 N N . ARG A 1 80 ? -12.608 5.231 -0.601 1.00 88.50 80 ARG A N 1
ATOM 595 C CA . ARG A 1 80 ? -13.237 6.178 -1.521 1.00 88.50 80 ARG A CA 1
ATOM 596 C C . ARG A 1 80 ? -14.038 5.474 -2.615 1.00 88.50 80 ARG A C 1
ATOM 598 O O . ARG A 1 80 ? -14.387 6.128 -3.591 1.00 88.50 80 ARG A O 1
ATOM 605 N N . ASP A 1 81 ? -14.249 4.160 -2.487 1.00 86.25 81 ASP A N 1
ATOM 606 C CA . ASP A 1 81 ? -14.939 3.302 -3.467 1.00 86.25 81 ASP A CA 1
ATOM 607 C C . ASP A 1 81 ? -14.398 3.470 -4.904 1.00 86.25 81 ASP A C 1
ATOM 609 O O . ASP A 1 81 ? -15.110 3.469 -5.908 1.00 86.25 81 ASP A O 1
ATOM 613 N N . GLN A 1 82 ? -13.084 3.688 -5.013 1.00 90.50 82 GLN A N 1
ATOM 614 C CA . GLN A 1 82 ? -12.434 3.896 -6.301 1.00 90.50 82 GLN A CA 1
ATOM 615 C C . GLN A 1 82 ? -12.078 2.557 -6.943 1.00 90.50 82 GLN A C 1
ATOM 617 O O . GLN A 1 82 ? -11.484 1.674 -6.313 1.00 90.50 82 GLN A O 1
ATOM 622 N N . ARG A 1 83 ? -12.365 2.441 -8.244 1.00 94.31 83 ARG A N 1
ATOM 623 C CA . ARG A 1 83 ? -11.959 1.289 -9.057 1.00 94.31 83 ARG A CA 1
ATOM 624 C C . ARG A 1 83 ? -10.441 1.151 -9.087 1.00 94.31 83 ARG A C 1
ATOM 626 O O . ARG A 1 83 ? -9.709 2.141 -9.071 1.00 94.31 83 ARG A O 1
ATOM 633 N N . TYR A 1 84 ? -9.977 -0.090 -9.153 1.00 95.56 84 TYR A N 1
ATOM 634 C CA . TYR A 1 84 ? -8.556 -0.381 -9.278 1.00 95.56 84 TYR A CA 1
ATOM 635 C C . TYR A 1 84 ? -8.014 0.112 -10.625 1.00 95.56 84 TYR A C 1
ATOM 637 O O . TYR A 1 84 ? -8.593 -0.168 -11.672 1.00 95.56 84 TYR A O 1
ATOM 645 N N . ASP A 1 85 ? -6.866 0.780 -10.583 1.00 95.00 85 ASP A N 1
ATOM 646 C CA . ASP A 1 85 ? -6.063 1.141 -11.748 1.00 95.00 85 ASP A CA 1
ATOM 647 C C . ASP A 1 85 ? -4.589 0.904 -11.403 1.00 95.00 85 ASP A C 1
ATOM 649 O O . ASP A 1 85 ? -4.072 1.444 -10.421 1.00 95.00 85 ASP A O 1
ATOM 653 N N . LEU A 1 86 ? -3.896 0.086 -12.198 1.00 91.38 86 LEU A N 1
ATOM 654 C CA . LEU A 1 86 ? -2.504 -0.277 -11.929 1.00 91.38 86 LEU A CA 1
ATOM 655 C C . LEU A 1 86 ? -1.591 0.955 -11.837 1.00 91.38 86 LEU A C 1
ATOM 657 O O . LEU A 1 86 ? -0.717 0.990 -10.971 1.00 91.38 86 LEU A O 1
ATOM 661 N N . LEU A 1 87 ? -1.807 1.947 -12.703 1.00 91.75 87 LEU A N 1
ATOM 662 C CA . LEU A 1 87 ? -0.949 3.117 -12.873 1.00 91.75 87 LEU A CA 1
ATOM 663 C C . LEU A 1 87 ? -1.339 4.283 -11.964 1.00 91.75 87 LEU A C 1
ATOM 665 O O . LEU A 1 87 ? -0.485 5.097 -11.628 1.00 91.75 87 LEU A O 1
ATOM 669 N N . ARG A 1 88 ? -2.615 4.384 -11.581 1.00 92.31 88 ARG A N 1
ATOM 670 C CA . ARG A 1 88 ? -3.172 5.578 -10.921 1.00 92.31 88 ARG A CA 1
ATOM 671 C C . ARG A 1 88 ? -3.842 5.295 -9.580 1.00 92.31 88 ARG A C 1
ATOM 673 O O . ARG A 1 88 ? -3.949 6.199 -8.753 1.00 92.31 88 ARG A O 1
ATOM 680 N N . ASN A 1 89 ? -4.314 4.069 -9.349 1.00 94.06 89 ASN A N 1
ATOM 681 C CA . ASN A 1 89 ? -5.095 3.723 -8.162 1.00 94.06 89 ASN A CA 1
ATOM 682 C C . ASN A 1 89 ? -4.958 2.240 -7.775 1.00 94.06 89 ASN A C 1
ATOM 684 O O . ASN A 1 89 ? -5.871 1.433 -7.948 1.00 94.06 89 ASN A O 1
ATOM 688 N N . ASN A 1 90 ? -3.788 1.890 -7.246 1.00 95.94 90 ASN A N 1
ATOM 689 C CA . ASN A 1 90 ? -3.459 0.553 -6.757 1.00 95.94 90 ASN A CA 1
ATOM 690 C C . ASN A 1 90 ? -3.297 0.585 -5.221 1.00 95.94 90 ASN A C 1
ATOM 692 O O . ASN A 1 90 ? -3.526 1.615 -4.588 1.00 95.94 90 ASN A O 1
ATOM 696 N N . CYS A 1 91 ? -2.887 -0.525 -4.604 1.00 96.50 91 CYS A N 1
ATOM 697 C CA . CYS A 1 91 ? -2.677 -0.590 -3.153 1.00 96.50 91 CYS A CA 1
ATOM 698 C C . CYS A 1 91 ? -1.660 0.430 -2.613 1.00 96.50 91 CYS A C 1
ATOM 700 O O . CYS A 1 91 ? -1.887 0.985 -1.541 1.00 96.50 91 CYS A O 1
ATOM 702 N N . GLU A 1 92 ? -0.569 0.706 -3.335 1.00 96.56 92 GLU A N 1
ATOM 703 C CA . GLU A 1 92 ? 0.429 1.692 -2.900 1.00 96.56 92 GLU A CA 1
ATOM 704 C C . GLU A 1 92 ? -0.123 3.112 -3.003 1.00 96.56 92 GLU A C 1
ATOM 706 O O . GLU A 1 92 ? 0.096 3.923 -2.106 1.00 96.56 92 GLU A O 1
ATOM 711 N N . HIS A 1 93 ? -0.909 3.395 -4.046 1.00 96.88 93 HIS A N 1
ATOM 712 C CA . HIS A 1 93 ? -1.579 4.683 -4.188 1.00 96.88 93 HIS A CA 1
ATOM 713 C C . HIS A 1 93 ? -2.524 4.960 -3.016 1.00 96.88 93 HIS A C 1
ATOM 715 O O . HIS A 1 93 ? -2.463 6.052 -2.455 1.00 96.88 93 HIS A O 1
ATOM 721 N N . THR A 1 94 ? -3.346 3.985 -2.616 1.00 96.75 94 THR A N 1
ATOM 722 C CA . THR A 1 94 ? -4.195 4.080 -1.417 1.00 96.75 94 THR A CA 1
ATOM 723 C C . THR A 1 94 ? -3.347 4.326 -0.170 1.00 96.75 94 THR A C 1
ATOM 725 O O . THR A 1 94 ? -3.586 5.279 0.569 1.00 96.75 94 THR A O 1
ATOM 728 N N . TYR A 1 95 ? -2.307 3.515 0.033 1.00 96.69 95 TYR A N 1
ATOM 729 C CA . TYR A 1 95 ? -1.441 3.612 1.203 1.00 96.69 95 TYR A CA 1
ATOM 730 C C . TYR A 1 95 ? -0.751 4.976 1.333 1.00 96.69 95 TYR A C 1
ATOM 732 O O . TYR A 1 95 ? -0.866 5.630 2.369 1.00 96.69 95 TYR A O 1
ATOM 740 N N . TYR A 1 96 ? -0.058 5.436 0.291 1.00 96.38 96 TYR A N 1
ATOM 741 C CA . TYR A 1 96 ? 0.686 6.694 0.345 1.00 96.38 96 TYR A CA 1
ATOM 742 C C . TYR A 1 96 ? -0.215 7.919 0.349 1.00 96.38 96 TYR A C 1
ATOM 744 O O . TYR A 1 96 ? 0.130 8.929 0.957 1.00 96.38 96 TYR A O 1
ATOM 752 N N . ARG A 1 97 ? -1.407 7.823 -0.239 1.00 95.88 97 AR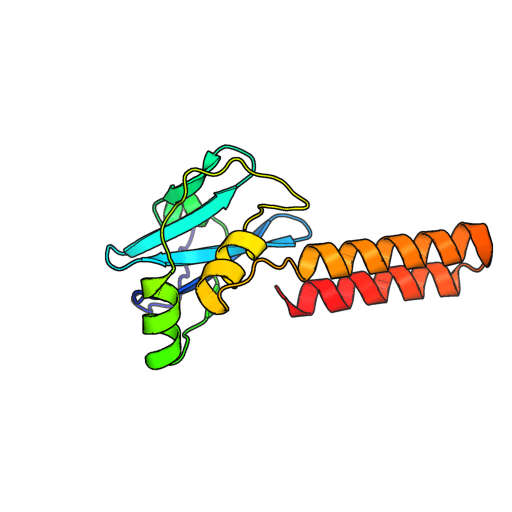G A N 1
ATOM 753 C CA . ARG A 1 97 ? -2.421 8.861 -0.089 1.00 95.88 97 ARG A CA 1
ATOM 754 C C . ARG A 1 97 ? -2.828 9.021 1.376 1.00 95.88 97 ARG A C 1
ATOM 756 O O . ARG A 1 97 ? -2.890 10.149 1.856 1.00 95.88 97 ARG A O 1
ATOM 763 N N . SER A 1 98 ? -3.020 7.923 2.104 1.00 95.56 98 SER A N 1
ATOM 764 C CA . SER A 1 98 ? -3.288 7.975 3.546 1.00 95.56 98 SER A CA 1
ATOM 765 C C . SER A 1 98 ? -2.056 8.412 4.345 1.00 95.56 98 SER A C 1
ATOM 767 O O . SER A 1 98 ? -2.162 9.261 5.225 1.00 95.56 98 SER A O 1
ATOM 769 N N . ARG A 1 99 ? -0.857 7.917 4.021 1.00 95.00 99 ARG A N 1
ATOM 770 C CA . ARG A 1 99 ? 0.376 8.238 4.764 1.00 95.00 99 ARG A CA 1
ATOM 771 C C . ARG A 1 99 ? 0.860 9.675 4.553 1.00 95.00 99 ARG A C 1
ATOM 773 O O . ARG A 1 99 ? 1.226 10.327 5.521 1.00 95.00 99 ARG A O 1
ATOM 780 N N . GLU A 1 100 ? 0.830 10.182 3.325 1.00 94.25 100 GLU A N 1
ATOM 781 C CA . GLU A 1 100 ? 1.494 11.434 2.914 1.00 94.25 100 GLU A CA 1
ATOM 782 C C . GLU A 1 100 ? 0.546 12.467 2.291 1.00 94.25 100 GLU A C 1
ATOM 784 O O . GLU A 1 100 ? 0.981 13.555 1.928 1.00 94.25 100 GLU A O 1
ATOM 789 N N . GLY A 1 101 ? -0.733 12.139 2.094 1.00 93.62 101 GLY A N 1
ATOM 790 C CA . GLY A 1 101 ? -1.688 13.014 1.403 1.00 93.62 101 GLY A CA 1
ATOM 791 C C . GLY A 1 101 ? -1.572 13.000 -0.127 1.00 93.62 101 GLY A C 1
ATOM 792 O O . GLY A 1 101 ? -2.416 13.582 -0.803 1.00 93.62 101 GLY A O 1
ATOM 793 N N . ARG A 1 102 ? -0.582 12.296 -0.694 1.00 93.56 102 ARG A N 1
ATOM 794 C CA . ARG A 1 102 ? -0.341 12.205 -2.143 1.00 93.56 102 ARG A CA 1
ATOM 795 C C . ARG A 1 102 ? -0.212 10.746 -2.604 1.00 93.56 102 ARG A C 1
ATOM 797 O O . ARG A 1 102 ? 0.510 9.971 -1.976 1.00 93.56 102 ARG A O 1
ATOM 804 N N . PRO A 1 103 ? -0.892 10.337 -3.689 1.00 94.25 103 PRO A N 1
ATOM 805 C CA . PRO A 1 103 ? -0.768 8.982 -4.212 1.00 94.25 103 PRO A CA 1
ATOM 806 C C . PRO A 1 103 ? 0.599 8.790 -4.891 1.00 94.25 103 PRO A C 1
ATOM 808 O O . PRO A 1 103 ? 1.021 9.623 -5.688 1.00 94.25 103 PRO A O 1
ATOM 811 N N . ARG A 1 104 ? 1.280 7.674 -4.606 1.00 95.38 104 ARG A N 1
ATOM 812 C CA . ARG A 1 104 ? 2.471 7.210 -5.344 1.00 95.38 104 ARG A CA 1
ATOM 813 C C . ARG A 1 104 ? 2.569 5.684 -5.322 1.00 95.38 104 ARG A C 1
ATOM 815 O O . ARG A 1 104 ? 1.990 5.057 -4.442 1.00 95.38 104 ARG A O 1
ATOM 822 N N . SER A 1 105 ? 3.322 5.101 -6.256 1.00 94.88 105 SER A N 1
ATOM 823 C CA . SER A 1 105 ? 3.550 3.649 -6.344 1.00 94.88 105 SER A CA 1
ATOM 824 C C . SER A 1 105 ? 5.030 3.333 -6.616 1.00 94.88 105 SER A C 1
ATOM 826 O O . SER A 1 105 ? 5.447 3.219 -7.772 1.00 94.88 105 SER A O 1
ATOM 828 N N . PRO A 1 106 ? 5.864 3.251 -5.561 1.00 92.88 106 PRO A N 1
ATOM 829 C CA . PRO A 1 106 ? 7.290 2.951 -5.682 1.00 92.88 106 PRO A CA 1
ATOM 830 C C . PRO A 1 106 ? 7.604 1.626 -6.376 1.00 92.88 106 PRO A C 1
ATOM 832 O O . PRO A 1 106 ? 8.563 1.570 -7.149 1.00 92.88 106 PRO A O 1
ATOM 835 N N . GLN A 1 107 ? 6.809 0.573 -6.154 1.00 92.19 107 GLN A N 1
ATOM 836 C CA . GLN A 1 107 ? 7.022 -0.703 -6.839 1.00 92.19 107 GLN A CA 1
ATOM 837 C C . GLN A 1 107 ? 6.779 -0.564 -8.340 1.00 92.19 107 GLN A C 1
ATOM 839 O O . GLN A 1 107 ? 7.608 -1.011 -9.130 1.00 92.19 107 GLN A O 1
ATOM 844 N N . LEU A 1 108 ? 5.698 0.110 -8.749 1.00 91.56 108 LEU A N 1
ATOM 845 C CA . LEU A 1 108 ? 5.420 0.359 -10.166 1.00 91.56 108 LEU A CA 1
ATOM 846 C C . LEU A 1 108 ? 6.558 1.142 -10.833 1.00 91.56 108 LEU A C 1
ATOM 848 O O . LEU A 1 108 ? 7.002 0.768 -11.919 1.00 91.56 108 LEU A O 1
ATOM 852 N N . LEU A 1 109 ? 7.056 2.199 -10.182 1.00 91.50 109 LEU A N 1
ATOM 853 C CA . LEU A 1 109 ? 8.191 2.975 -10.688 1.00 91.50 109 LEU A CA 1
ATOM 854 C C . LEU A 1 109 ? 9.444 2.099 -10.832 1.00 91.50 109 LEU A C 1
ATOM 856 O O . LEU A 1 109 ? 10.101 2.131 -11.871 1.00 91.50 109 LEU A O 1
ATOM 860 N N . SER A 1 110 ? 9.744 1.281 -9.823 1.00 87.75 110 SER A N 1
ATOM 861 C CA . SER A 1 110 ? 10.913 0.392 -9.819 1.00 87.75 110 SER A CA 1
ATOM 862 C C . SER A 1 110 ? 10.856 -0.638 -10.951 1.00 87.75 110 SER A C 1
ATOM 864 O O . SER A 1 110 ? 11.836 -0.819 -11.674 1.00 87.75 110 SER A O 1
ATOM 866 N N . TRP A 1 111 ? 9.694 -1.267 -11.157 1.00 87.56 111 TRP A N 1
ATOM 867 C CA . TRP A 1 111 ? 9.474 -2.217 -12.249 1.00 87.56 111 TRP A CA 1
ATOM 868 C C . TRP A 1 111 ? 9.556 -1.549 -13.62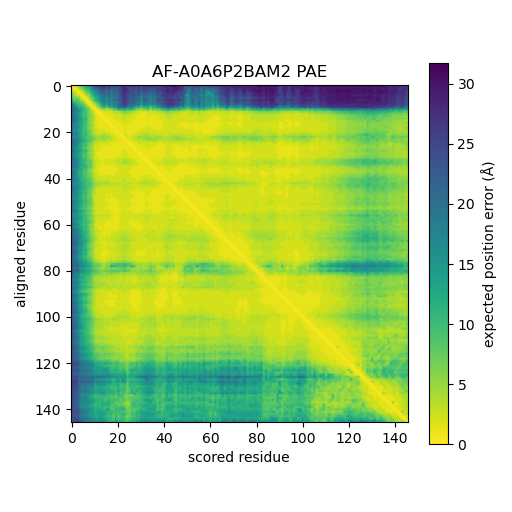3 1.00 87.56 111 TRP A C 1
ATOM 870 O O . TRP A 1 111 ? 10.180 -2.095 -14.532 1.00 87.56 111 TRP A O 1
ATOM 880 N N . THR A 1 112 ? 8.992 -0.348 -13.764 1.00 90.06 112 THR A N 1
ATOM 881 C CA . THR A 1 112 ? 9.055 0.424 -15.014 1.00 90.06 112 THR A CA 1
ATOM 882 C C . THR A 1 112 ? 10.500 0.763 -15.381 1.00 90.06 112 THR A C 1
ATOM 884 O O . THR A 1 112 ? 10.909 0.539 -16.518 1.00 90.06 112 THR A O 1
ATOM 887 N N . LEU A 1 113 ? 11.301 1.239 -14.420 1.00 88.38 113 LEU A N 1
ATOM 888 C CA . LEU A 1 113 ? 12.719 1.542 -14.644 1.00 88.38 113 LEU A CA 1
ATOM 889 C C . LEU A 1 113 ? 13.529 0.286 -14.991 1.00 88.38 113 LEU A C 1
ATOM 891 O O . LEU A 1 113 ? 14.361 0.328 -15.895 1.00 88.38 113 LEU A O 1
ATOM 895 N N . GLY A 1 114 ? 13.264 -0.836 -14.314 1.00 85.94 114 GLY A N 1
ATOM 896 C CA . GLY A 1 114 ? 13.929 -2.109 -14.600 1.00 85.94 114 GLY A CA 1
ATOM 897 C C . GLY A 1 114 ? 13.664 -2.615 -16.016 1.00 85.94 114 GLY A C 1
ATOM 898 O O . GLY A 1 114 ? 14.596 -2.981 -16.733 1.00 85.94 114 GLY A O 1
ATOM 899 N N . LEU A 1 115 ? 12.396 -2.588 -16.438 1.00 88.38 115 LEU A N 1
ATOM 900 C CA . LEU A 1 115 ? 11.993 -2.977 -17.790 1.00 88.38 115 LEU A CA 1
ATOM 901 C C . LEU A 1 115 ? 12.573 -2.030 -18.845 1.00 88.38 115 LEU A C 1
ATOM 903 O O . LEU A 1 115 ? 13.119 -2.497 -19.842 1.00 88.38 115 LEU A O 1
ATOM 907 N N . ALA A 1 116 ? 12.518 -0.715 -18.614 1.00 86.50 116 ALA A N 1
ATOM 908 C CA . ALA A 1 116 ? 13.096 0.270 -19.525 1.00 86.50 116 ALA A CA 1
ATOM 909 C C . ALA A 1 116 ? 14.611 0.067 -19.697 1.00 86.50 116 ALA A C 1
ATOM 911 O O . ALA A 1 116 ? 15.109 0.068 -20.822 1.00 86.50 116 ALA A O 1
ATOM 912 N N . GLY A 1 117 ? 15.336 -0.178 -18.600 1.00 83.69 117 GLY A N 1
ATOM 913 C CA . GLY A 1 117 ? 16.766 -0.484 -18.637 1.00 83.69 117 GLY A CA 1
ATOM 914 C C . GLY A 1 117 ? 17.078 -1.770 -19.406 1.00 83.69 117 GLY A C 1
ATOM 915 O O . GLY A 1 117 ? 17.997 -1.787 -20.224 1.00 83.69 117 GLY A O 1
ATOM 916 N N . ALA A 1 118 ? 16.286 -2.827 -19.206 1.00 81.19 118 ALA A N 1
ATOM 917 C CA . ALA A 1 118 ? 16.440 -4.081 -19.942 1.00 81.19 118 ALA A CA 1
ATOM 918 C C . ALA A 1 118 ? 16.217 -3.896 -21.456 1.00 81.19 118 ALA A C 1
ATOM 920 O O . ALA A 1 118 ? 17.021 -4.363 -22.269 1.00 81.19 118 ALA A O 1
ATOM 921 N N . VAL A 1 119 ? 15.171 -3.157 -21.843 1.00 87.50 119 VAL A N 1
ATOM 922 C CA . VAL A 1 119 ? 14.879 -2.840 -23.250 1.00 87.50 119 VAL A CA 1
ATOM 923 C C . VAL A 1 119 ? 15.994 -1.996 -23.864 1.00 87.50 119 VAL A C 1
ATOM 925 O O . VAL A 1 119 ? 16.479 -2.336 -24.941 1.00 87.50 119 VAL A O 1
ATOM 928 N N . ALA A 1 120 ? 16.456 -0.943 -23.184 1.00 83.19 120 ALA A N 1
ATOM 929 C CA . ALA A 1 120 ? 17.561 -0.114 -23.666 1.00 83.19 120 ALA A CA 1
ATOM 930 C C . ALA A 1 120 ? 18.853 -0.931 -23.834 1.00 83.19 120 ALA A C 1
ATOM 932 O O . ALA A 1 120 ? 19.526 -0.826 -24.860 1.00 83.19 120 ALA A O 1
ATOM 933 N N . GLY A 1 121 ? 19.162 -1.804 -22.871 1.00 78.94 121 GLY A N 1
ATOM 934 C CA . GLY A 1 121 ? 20.290 -2.728 -22.949 1.00 78.94 121 GLY A CA 1
ATOM 935 C C . GLY A 1 121 ? 20.221 -3.650 -24.167 1.00 78.94 121 GLY A C 1
ATOM 936 O O . GLY A 1 121 ? 21.231 -3.849 -24.837 1.00 78.94 121 GLY A O 1
ATOM 937 N N . THR A 1 122 ? 19.033 -4.165 -24.491 1.00 77.94 122 THR A N 1
ATOM 938 C CA . THR A 1 122 ? 18.842 -5.140 -25.578 1.00 77.94 122 THR A CA 1
ATOM 939 C C . THR A 1 122 ? 18.763 -4.477 -26.953 1.00 77.94 122 THR A C 1
ATOM 941 O O . THR A 1 122 ? 19.409 -4.925 -27.896 1.00 77.94 122 THR A O 1
ATOM 944 N N . VAL A 1 123 ? 17.962 -3.418 -27.082 1.00 87.06 123 VAL A N 1
ATOM 945 C CA . VAL A 1 123 ? 17.593 -2.826 -28.377 1.00 87.06 123 VAL A CA 1
ATOM 946 C C . VAL A 1 123 ? 18.565 -1.729 -28.790 1.00 87.06 123 VAL A C 1
ATOM 948 O O . VAL A 1 123 ? 18.979 -1.686 -29.944 1.00 87.06 123 VAL A O 1
ATOM 951 N N . VAL A 1 124 ? 18.943 -0.855 -27.853 1.00 82.81 124 VAL A N 1
ATOM 952 C CA . VAL A 1 124 ? 19.778 0.318 -28.151 1.00 82.81 124 VAL A CA 1
ATOM 953 C C . VAL A 1 124 ? 21.250 -0.047 -28.039 1.00 82.81 124 VAL A C 1
ATOM 955 O O . VAL A 1 124 ? 22.007 0.105 -28.991 1.00 82.81 124 VAL A O 1
ATOM 958 N N . LEU A 1 125 ? 21.649 -0.568 -26.879 1.00 81.94 125 LEU A N 1
ATOM 959 C CA . LEU A 1 125 ? 23.051 -0.875 -26.595 1.00 81.94 125 LEU A CA 1
ATOM 960 C C . LEU A 1 125 ? 23.479 -2.233 -27.160 1.00 81.94 125 LEU A C 1
ATOM 962 O O . LEU A 1 125 ? 24.674 -2.476 -27.303 1.00 81.94 125 LEU A O 1
ATOM 966 N N . ARG A 1 126 ? 22.516 -3.124 -27.443 1.00 83.50 126 ARG A N 1
ATOM 967 C CA . ARG A 1 126 ? 22.742 -4.521 -27.865 1.00 83.50 126 ARG A CA 1
ATOM 968 C C . ARG A 1 126 ? 23.758 -5.234 -26.964 1.00 83.50 126 ARG A C 1
ATOM 970 O O . ARG A 1 126 ? 24.559 -6.047 -27.413 1.00 83.50 126 ARG A O 1
ATOM 977 N N . HIS A 1 127 ? 23.716 -4.908 -25.672 1.00 83.38 127 HIS A N 1
ATOM 978 C CA . HIS A 1 127 ? 24.688 -5.313 -24.671 1.00 83.38 127 HIS A CA 1
ATOM 979 C C . HIS A 1 127 ? 23.998 -6.112 -23.562 1.00 83.38 127 HIS A C 1
ATOM 981 O O . HIS A 1 127 ? 23.234 -5.589 -22.741 1.00 83.38 127 HIS A O 1
ATOM 987 N N . TRP A 1 128 ? 24.292 -7.410 -23.516 1.00 75.62 128 TRP A N 1
ATOM 988 C CA . TRP A 1 128 ? 23.630 -8.348 -22.607 1.00 75.62 128 TRP A CA 1
ATOM 989 C C . TRP A 1 128 ? 23.896 -8.007 -21.125 1.00 75.62 128 TRP A C 1
ATOM 991 O O . TRP A 1 128 ? 22.983 -8.048 -20.301 1.00 75.62 128 TRP A O 1
ATOM 1001 N N . GLY A 1 129 ? 25.113 -7.553 -20.796 1.00 79.44 129 GLY A N 1
ATOM 1002 C CA . GLY A 1 129 ? 25.466 -7.139 -19.436 1.00 79.44 129 GLY A CA 1
ATOM 1003 C C . GLY A 1 129 ? 24.709 -5.889 -18.974 1.00 79.44 129 GLY A C 1
ATOM 1004 O O . GLY A 1 129 ? 24.354 -5.781 -17.804 1.00 79.44 129 GLY A O 1
ATOM 1005 N N . ALA A 1 130 ? 24.382 -4.978 -19.899 1.00 75.75 130 ALA A N 1
ATOM 1006 C CA . ALA A 1 130 ? 23.592 -3.784 -19.586 1.00 75.75 130 ALA A CA 1
ATOM 1007 C C . ALA A 1 130 ? 22.114 -4.147 -19.370 1.00 75.75 130 ALA A C 1
ATOM 1009 O O . ALA A 1 130 ? 21.461 -3.606 -18.480 1.00 75.75 130 ALA A O 1
ATOM 1010 N N . THR A 1 131 ? 21.619 -5.126 -20.132 1.00 76.69 131 THR A N 1
ATOM 1011 C CA . THR A 1 131 ? 20.271 -5.691 -19.981 1.00 76.69 131 THR A CA 1
ATOM 1012 C C . THR A 1 131 ? 20.083 -6.316 -18.599 1.00 76.69 131 THR A C 1
ATOM 1014 O O . THR A 1 131 ? 19.132 -5.978 -17.891 1.00 76.69 131 THR A O 1
ATOM 1017 N N . LEU A 1 132 ? 21.017 -7.180 -18.179 1.00 82.19 132 LEU A N 1
ATOM 1018 C CA . LEU A 1 132 ? 20.982 -7.786 -16.848 1.00 82.19 132 LEU A CA 1
ATOM 1019 C C . LEU A 1 132 ? 21.103 -6.752 -15.729 1.00 82.19 132 LEU A C 1
ATOM 1021 O O . LEU A 1 132 ? 20.382 -6.847 -14.737 1.00 82.19 132 LEU A O 1
ATOM 1025 N N . ALA A 1 133 ? 22.000 -5.774 -15.877 1.00 81.19 133 ALA A N 1
ATOM 1026 C CA . ALA A 1 133 ? 22.186 -4.730 -14.877 1.00 81.19 133 ALA A CA 1
ATOM 1027 C C . ALA A 1 133 ? 20.906 -3.899 -14.683 1.00 81.19 133 ALA A C 1
ATOM 1029 O O . ALA A 1 133 ? 20.501 -3.664 -13.545 1.00 81.19 133 ALA A O 1
ATOM 1030 N N . GLY A 1 134 ? 20.232 -3.514 -15.774 1.00 78.19 134 GLY A N 1
ATOM 1031 C CA . GLY A 1 134 ? 18.955 -2.797 -15.723 1.00 78.19 134 GLY A CA 1
ATOM 1032 C C . GLY A 1 134 ? 17.847 -3.610 -15.047 1.00 78.19 134 GLY A C 1
ATOM 1033 O O . GLY A 1 134 ? 17.183 -3.113 -14.134 1.00 78.19 134 GLY A O 1
ATOM 1034 N N . TRP A 1 135 ? 17.700 -4.882 -15.429 1.00 78.69 135 TRP A N 1
ATOM 1035 C CA . TRP A 1 135 ? 16.734 -5.799 -14.816 1.00 78.69 135 TRP A CA 1
ATOM 1036 C C . TRP A 1 135 ? 16.976 -5.988 -13.311 1.00 78.69 135 TRP A C 1
ATOM 1038 O O . TRP A 1 135 ? 16.057 -5.851 -12.499 1.00 78.69 135 TRP A O 1
ATOM 1048 N N . GLU A 1 136 ? 18.220 -6.264 -12.918 1.00 83.56 136 GLU A N 1
ATOM 1049 C CA . GLU A 1 136 ? 18.573 -6.515 -11.522 1.00 83.56 136 GLU A CA 1
ATOM 1050 C C . GLU A 1 136 ? 18.415 -5.258 -10.659 1.00 83.56 136 GLU A C 1
ATOM 1052 O O . GLU A 1 136 ? 17.967 -5.357 -9.514 1.00 83.56 136 GLU A O 1
ATOM 1057 N N . LEU A 1 137 ? 18.712 -4.074 -11.205 1.00 80.06 137 LEU A N 1
ATOM 1058 C CA . LEU A 1 137 ? 18.482 -2.802 -10.524 1.00 80.06 137 LEU A CA 1
ATOM 1059 C C . LEU A 1 137 ? 16.993 -2.601 -10.219 1.00 80.06 137 LEU A C 1
ATOM 1061 O O . LEU A 1 137 ? 16.640 -2.349 -9.066 1.00 80.06 137 LEU A O 1
ATOM 1065 N N . GLY A 1 138 ? 16.115 -2.777 -11.212 1.00 77.62 138 GLY A N 1
ATOM 1066 C CA . GLY A 1 138 ? 14.667 -2.658 -11.012 1.00 77.62 138 GLY A CA 1
ATOM 1067 C C . GLY A 1 138 ? 14.134 -3.650 -9.978 1.00 77.62 138 GLY A C 1
ATOM 1068 O O . GLY A 1 138 ? 13.389 -3.273 -9.074 1.00 77.62 138 GLY A O 1
ATOM 1069 N N . ARG A 1 139 ? 14.600 -4.902 -10.033 1.00 79.81 139 ARG A N 1
ATOM 1070 C CA . ARG A 1 139 ? 14.224 -5.959 -9.082 1.00 79.81 139 ARG A CA 1
ATOM 1071 C C . ARG A 1 139 ? 14.736 -5.706 -7.659 1.00 79.81 139 ARG A C 1
ATOM 1073 O O . ARG A 1 139 ? 14.077 -6.062 -6.684 1.00 79.81 139 ARG A O 1
ATOM 1080 N N . ARG A 1 140 ? 15.931 -5.125 -7.497 1.00 79.62 140 ARG A N 1
ATOM 1081 C CA . ARG A 1 140 ? 16.466 -4.718 -6.181 1.00 79.62 140 ARG A CA 1
ATOM 1082 C C . ARG A 1 140 ? 15.708 -3.529 -5.606 1.00 79.62 140 ARG A C 1
ATOM 1084 O O . ARG A 1 140 ? 15.403 -3.542 -4.419 1.00 79.62 140 ARG A O 1
ATOM 1091 N N . LEU A 1 141 ? 15.392 -2.536 -6.434 1.00 76.69 141 LEU A N 1
ATOM 1092 C CA . LEU A 1 141 ? 14.610 -1.376 -6.013 1.00 76.69 141 LEU A CA 1
ATOM 1093 C C . LEU A 1 141 ? 13.184 -1.776 -5.626 1.00 76.69 141 LEU A C 1
ATOM 1095 O O . LEU A 1 141 ? 12.719 -1.337 -4.581 1.00 76.69 141 LEU A O 1
ATOM 1099 N N . GLY A 1 142 ? 12.545 -2.678 -6.381 1.00 71.81 142 GLY A N 1
ATOM 1100 C CA . GLY A 1 142 ? 11.224 -3.223 -6.047 1.00 71.81 142 GLY A CA 1
ATOM 1101 C C . GLY A 1 142 ? 11.192 -3.847 -4.650 1.00 71.81 142 GLY A C 1
ATOM 1102 O O . GLY A 1 142 ? 10.396 -3.425 -3.817 1.00 71.81 142 GLY A O 1
ATOM 1103 N N . ARG A 1 143 ? 12.156 -4.730 -4.353 1.00 71.44 143 ARG A N 1
ATOM 1104 C CA . ARG A 1 143 ? 12.300 -5.394 -3.043 1.00 71.44 143 ARG A CA 1
ATOM 1105 C C . ARG A 1 143 ? 12.570 -4.459 -1.866 1.00 71.44 143 ARG A C 1
ATOM 1107 O O . ARG A 1 143 ? 12.350 -4.845 -0.728 1.00 71.44 143 ARG A O 1
ATOM 1114 N N . ARG A 1 144 ? 13.049 -3.234 -2.101 1.00 69.00 144 ARG A N 1
ATOM 1115 C CA . ARG A 1 144 ? 13.254 -2.240 -1.031 1.00 69.00 144 ARG A CA 1
ATOM 1116 C C . ARG A 1 144 ? 11.933 -1.675 -0.497 1.00 69.00 144 ARG A C 1
ATOM 1118 O O . ARG A 1 144 ? 11.916 -1.092 0.583 1.00 69.00 144 ARG A O 1
ATOM 1125 N N . PHE A 1 145 ? 10.857 -1.816 -1.265 1.00 64.00 145 PHE A N 1
ATOM 1126 C CA . PHE A 1 145 ? 9.516 -1.354 -0.914 1.00 64.00 145 PHE A CA 1
ATOM 1127 C C . PHE A 1 145 ? 8.566 -2.514 -0.557 1.00 64.00 145 PHE A C 1
ATOM 1129 O O . PHE A 1 145 ? 7.373 -2.273 -0.354 1.00 64.00 145 PHE A O 1
ATOM 1136 N N . GLU A 1 146 ? 9.094 -3.744 -0.486 1.00 62.22 146 GLU A N 1
ATOM 1137 C CA . GLU A 1 146 ? 8.382 -4.968 -0.091 1.00 62.22 146 GLU A CA 1
ATOM 1138 C C . GLU A 1 146 ? 8.336 -5.186 1.425 1.00 62.22 146 GLU A C 1
ATOM 1140 O O . GLU A 1 146 ? 9.277 -4.771 2.137 1.00 62.22 146 GLU A O 1
#

Secondary structure (DSSP, 8-state):
--------S-PPPTTPEEEEEETTEEEEEEE-TTS-EEEEETTTEEEEE-HHHHHTTS--EEE---HHHHHHHHHH-----PPPBTTTBSHHHHHHHHHHSS---HHHHHHHHHHHHHHIIIIIS--HHHHHHHHHHHHHHHHTT-

pLDDT: mean 87.16, std 14.29, range [31.28, 98.19]